Protein AF-D1C6N5-F1 (afdb_monomer_lite)

Foldseek 3Di:
DDPDDDPVNVLVVVCVVPVPLSVLVVVLVVLLVVQLVVDPVSLVVLVDPVVLVSLVVNPDPPDDSVVVSVVSNVPGPPPDPVPPVVVVPPPPPDDD

pLDDT: mean 77.17, std 19.8, range [36.88, 96.31]

Sequence (96 aa):
MSRAVTPGGIIHDVAASAPEAALLAAVIRLAYEDALGGDAEAAEWLAGPVCRAWLHLIAPDGVDVDQVHARLLARLPTRAPPGAHAAGLRMSVGND

Organism: Sphaerobacter thermophilus (strain ATCC 49802 / DSM 20745 / KCCM 41009 / NCIMB 13125 / S 6022) (NCBI:txid479434)

Secondary structure (DSSP, 8-state):
------HHHHHHHHHHH-HHHHHHHHHHHHHHHHHHTT-HHHHHHHHSHHHHHHHHHHPPTT--HHHHHHHHHHTS-----TTGGGTTSSS-----

Structure (mmCIF, N/CA/C/O backbone):
data_AF-D1C6N5-F1
#
_entry.id   AF-D1C6N5-F1
#
loop_
_atom_site.group_PDB
_atom_site.id
_atom_site.type_symbol
_atom_site.label_atom_id
_atom_site.label_alt_id
_atom_site.label_comp_id
_atom_site.label_asym_id
_atom_site.label_entity_id
_atom_site.label_seq_id
_atom_site.pdbx_PDB_ins_code
_atom_site.Cartn_x
_atom_site.Cartn_y
_atom_site.Cartn_z
_atom_site.occupancy
_atom_site.B_iso_or_equiv
_atom_site.auth_seq_id
_atom_site.auth_comp_id
_atom_site.auth_asym_id
_atom_site.auth_atom_id
_atom_site.pdbx_PDB_model_num
ATOM 1 N N . MET A 1 1 ? -31.542 -15.997 14.411 1.00 36.88 1 MET A N 1
ATOM 2 C CA . MET A 1 1 ? -31.663 -16.043 12.936 1.00 36.88 1 MET A CA 1
ATOM 3 C C . MET A 1 1 ? -30.303 -15.692 12.355 1.00 36.88 1 MET A C 1
ATOM 5 O O . MET A 1 1 ? -29.843 -14.582 12.581 1.00 36.88 1 MET A O 1
ATOM 9 N N . SER A 1 2 ? -29.622 -16.647 11.718 1.00 45.78 2 SER A N 1
ATOM 10 C CA . SER A 1 2 ? -28.273 -16.448 11.169 1.00 45.78 2 SER A CA 1
ATOM 11 C C . SER A 1 2 ? -28.393 -15.728 9.824 1.00 45.78 2 SER A C 1
ATOM 13 O O . SER A 1 2 ? -28.958 -16.292 8.888 1.00 45.78 2 SER A O 1
ATOM 15 N N . ARG A 1 3 ? -27.966 -14.461 9.730 1.00 53.75 3 ARG A N 1
ATOM 16 C CA . ARG A 1 3 ? -27.914 -13.757 8.439 1.00 53.75 3 ARG A CA 1
ATOM 17 C C . ARG A 1 3 ? -26.802 -14.386 7.602 1.00 53.75 3 ARG A C 1
ATOM 19 O O . ARG A 1 3 ? -25.688 -14.543 8.091 1.00 53.75 3 ARG A O 1
ATOM 26 N N . ALA A 1 4 ? -27.115 -14.748 6.360 1.00 51.31 4 ALA A N 1
ATOM 27 C CA . ALA A 1 4 ? -26.113 -15.173 5.394 1.00 51.31 4 ALA A CA 1
ATOM 28 C C . ALA A 1 4 ? -25.109 -14.028 5.207 1.00 51.31 4 ALA A C 1
ATOM 30 O O . ALA A 1 4 ? -25.466 -12.956 4.718 1.00 51.31 4 ALA A O 1
ATOM 31 N N . VAL A 1 5 ? -23.878 -14.244 5.663 1.00 59.59 5 VAL A N 1
ATOM 32 C CA . VAL A 1 5 ? -22.787 -13.283 5.532 1.00 59.59 5 VAL A CA 1
ATOM 33 C C . VAL A 1 5 ? -22.377 -13.272 4.065 1.00 59.59 5 VAL A C 1
ATOM 35 O O . VAL A 1 5 ? -21.769 -14.220 3.571 1.00 59.59 5 VAL A O 1
ATOM 38 N N . THR A 1 6 ? -22.777 -12.231 3.341 1.00 68.00 6 THR A N 1
ATOM 39 C CA . THR A 1 6 ? -22.359 -12.037 1.954 1.00 68.00 6 THR A CA 1
ATOM 40 C C . THR A 1 6 ? -21.026 -11.285 1.925 1.00 68.00 6 THR A C 1
ATOM 42 O O . THR A 1 6 ? -20.778 -10.451 2.801 1.00 68.00 6 THR A O 1
ATOM 45 N N . PRO A 1 7 ? -20.171 -11.510 0.909 1.00 59.91 7 PRO A N 1
ATOM 46 C CA . PRO A 1 7 ? -18.931 -10.748 0.746 1.00 59.91 7 PRO A CA 1
ATOM 47 C C . PRO A 1 7 ? -19.154 -9.226 0.747 1.00 59.91 7 PRO A C 1
ATOM 49 O O . PRO A 1 7 ? -18.358 -8.486 1.315 1.00 59.91 7 PRO A O 1
ATOM 52 N N . GLY A 1 8 ? -20.279 -8.765 0.186 1.00 63.53 8 GLY A N 1
ATOM 53 C CA . GLY A 1 8 ? -20.671 -7.352 0.210 1.00 63.53 8 GLY A CA 1
ATOM 54 C C . GLY A 1 8 ? -20.994 -6.819 1.611 1.00 63.53 8 GLY A C 1
ATOM 55 O O . GLY A 1 8 ? -20.639 -5.686 1.914 1.00 63.53 8 GLY A O 1
ATOM 56 N N . GLY A 1 9 ? -21.602 -7.631 2.485 1.00 64.25 9 GLY A N 1
ATOM 57 C CA . GLY A 1 9 ? -21.860 -7.256 3.880 1.00 64.25 9 GLY A CA 1
ATOM 58 C C . GLY A 1 9 ? -20.575 -7.100 4.697 1.00 64.25 9 GLY A C 1
ATOM 59 O O . GLY A 1 9 ? -20.448 -6.142 5.446 1.00 64.25 9 GLY A O 1
ATOM 60 N N . ILE A 1 10 ? -19.583 -7.970 4.470 1.00 63.78 10 ILE A N 1
ATOM 61 C CA . ILE A 1 10 ? -18.270 -7.885 5.134 1.00 63.78 10 ILE A CA 1
ATOM 62 C C . ILE A 1 10 ? -17.537 -6.596 4.740 1.00 63.78 10 ILE A C 1
ATOM 64 O O . ILE A 1 10 ? -16.986 -5.915 5.598 1.00 63.78 10 ILE A O 1
ATOM 68 N N . ILE A 1 11 ? -17.543 -6.238 3.451 1.00 53.91 11 ILE A N 1
ATOM 69 C CA . ILE A 1 11 ? -16.912 -5.000 2.968 1.00 53.91 11 ILE A CA 1
ATOM 70 C C . ILE A 1 11 ? -17.600 -3.774 3.576 1.00 53.91 11 ILE A C 1
ATOM 72 O O . ILE A 1 11 ? -16.922 -2.834 3.990 1.00 53.91 11 ILE A O 1
ATOM 76 N N . HIS A 1 12 ? -18.933 -3.789 3.665 1.00 58.84 12 HIS A N 1
ATOM 77 C CA . HIS A 1 12 ? -19.685 -2.669 4.221 1.00 58.84 12 HIS A CA 1
ATOM 78 C C . HIS A 1 12 ? -19.469 -2.509 5.734 1.00 58.84 12 HIS A C 1
ATOM 80 O O . HIS A 1 12 ? -19.307 -1.383 6.198 1.00 58.84 12 HIS A O 1
ATOM 86 N N . ASP A 1 13 ? -19.379 -3.615 6.478 1.00 57.38 13 ASP A N 1
ATOM 87 C CA . ASP A 1 13 ? -19.103 -3.617 7.919 1.00 57.38 13 ASP A CA 1
ATOM 88 C C . ASP A 1 13 ? -17.661 -3.174 8.236 1.00 57.38 13 ASP A C 1
ATOM 90 O O . ASP A 1 13 ? -17.437 -2.401 9.167 1.00 57.38 13 ASP A O 1
ATOM 94 N N . VAL A 1 14 ? -16.672 -3.581 7.429 1.00 56.34 14 VAL A N 1
ATOM 95 C CA . VAL A 1 14 ? -15.279 -3.115 7.571 1.00 56.34 14 VAL A CA 1
ATOM 96 C C . VAL A 1 14 ? -15.168 -1.622 7.248 1.00 56.34 14 VAL A C 1
ATOM 98 O O . VAL A 1 14 ? -14.545 -0.875 8.008 1.00 56.34 14 VAL A O 1
ATOM 101 N N . ALA A 1 15 ? -15.848 -1.162 6.190 1.00 54.97 15 ALA A N 1
ATOM 102 C CA . ALA A 1 15 ? -15.967 0.260 5.872 1.00 54.97 15 ALA A CA 1
ATOM 103 C C . ALA A 1 15 ? -16.684 1.053 6.978 1.00 54.97 15 ALA A C 1
ATOM 105 O O . ALA A 1 15 ? -16.401 2.229 7.150 1.00 54.97 15 ALA A O 1
ATOM 106 N N . ALA A 1 16 ? -17.575 0.434 7.757 1.00 58.28 16 ALA A N 1
ATOM 107 C CA . ALA A 1 16 ? -18.245 1.102 8.872 1.00 58.28 16 ALA A CA 1
ATOM 108 C C . ALA A 1 16 ? -17.341 1.280 10.108 1.00 58.28 16 ALA A C 1
ATOM 110 O O . ALA A 1 16 ? -17.562 2.202 10.889 1.00 58.28 16 ALA A O 1
ATOM 111 N N . SER A 1 17 ? -16.325 0.428 10.295 1.00 68.06 17 SER A N 1
ATOM 112 C CA . SER A 1 17 ? -15.429 0.485 11.465 1.00 68.06 17 SER A CA 1
ATOM 113 C C . SER A 1 17 ? -14.220 1.418 11.321 1.00 68.06 17 SER A C 1
ATOM 115 O O . SER A 1 17 ? -13.740 1.931 12.330 1.00 68.06 17 SER A O 1
ATOM 117 N N . ALA A 1 18 ? -13.732 1.646 10.097 1.00 76.25 18 ALA A N 1
ATOM 118 C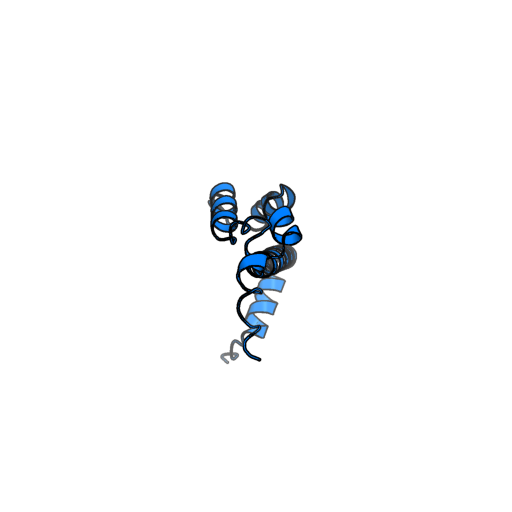 CA . ALA A 1 18 ? -12.640 2.580 9.796 1.00 76.25 18 ALA A CA 1
ATOM 119 C C . ALA A 1 18 ? -12.650 2.948 8.293 1.00 76.25 18 ALA A C 1
ATOM 121 O O . ALA A 1 18 ? -11.785 2.486 7.537 1.00 76.25 18 ALA A O 1
ATOM 122 N N . PRO A 1 19 ? -13.654 3.716 7.826 1.00 76.06 19 PRO A N 1
ATOM 123 C CA . PRO A 1 19 ? -13.864 3.984 6.399 1.00 76.06 19 PRO A CA 1
ATOM 124 C C . PRO A 1 19 ? -12.649 4.626 5.730 1.00 76.06 19 PRO A C 1
ATOM 126 O O . PRO A 1 19 ? -12.311 4.294 4.594 1.00 76.06 19 PRO A O 1
ATOM 129 N N . GLU A 1 20 ? -11.956 5.506 6.445 1.00 81.38 20 GLU A N 1
ATOM 130 C CA . GLU A 1 20 ? -10.767 6.197 5.965 1.00 81.38 20 GLU A CA 1
ATOM 131 C C . GLU A 1 20 ? -9.609 5.216 5.752 1.00 81.38 20 GLU A C 1
ATOM 133 O O . GLU A 1 20 ? -8.961 5.243 4.707 1.00 81.38 20 GLU A O 1
ATOM 138 N N . ALA A 1 21 ? -9.388 4.288 6.688 1.00 82.12 21 ALA A N 1
ATOM 139 C CA . ALA A 1 21 ? -8.353 3.266 6.551 1.00 82.12 21 ALA A CA 1
ATOM 140 C C . ALA A 1 21 ? -8.669 2.282 5.413 1.00 82.12 21 ALA A C 1
ATOM 142 O O . ALA A 1 21 ? -7.776 1.897 4.656 1.00 82.12 21 ALA A O 1
ATOM 143 N N . ALA A 1 22 ? -9.945 1.921 5.244 1.00 82.12 22 ALA A N 1
ATOM 144 C CA . ALA A 1 22 ? -10.394 1.067 4.148 1.00 82.12 22 ALA A CA 1
ATOM 145 C C . ALA A 1 22 ? -10.179 1.729 2.776 1.00 82.12 22 ALA A C 1
ATOM 147 O O . ALA A 1 22 ? -9.705 1.073 1.846 1.00 82.12 22 ALA A O 1
ATOM 148 N N . LEU A 1 23 ? -10.470 3.029 2.655 1.00 88.44 23 LEU A N 1
ATOM 149 C CA . LEU A 1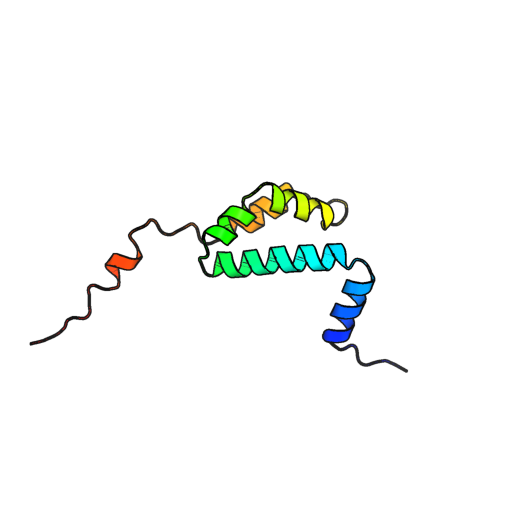 23 ? -10.219 3.793 1.434 1.00 88.44 23 LEU A CA 1
ATOM 150 C C . LEU A 1 23 ? -8.721 3.852 1.106 1.00 88.44 23 LEU A C 1
ATOM 152 O O . LEU A 1 23 ? -8.332 3.551 -0.020 1.00 88.44 23 LEU A O 1
ATOM 156 N N . LEU A 1 24 ? -7.876 4.189 2.084 1.00 90.50 24 LEU A N 1
ATOM 157 C CA . LEU A 1 24 ? -6.423 4.252 1.893 1.00 90.50 24 LEU A CA 1
ATOM 158 C C . LEU A 1 24 ? -5.853 2.892 1.464 1.00 90.50 24 LEU A C 1
ATOM 160 O O . LEU A 1 24 ? -5.074 2.819 0.513 1.00 90.50 24 LEU A O 1
ATOM 164 N N . ALA A 1 25 ? -6.289 1.807 2.109 1.00 88.31 25 ALA A N 1
ATOM 165 C CA . ALA A 1 25 ? -5.894 0.451 1.741 1.00 88.31 25 ALA A CA 1
ATOM 166 C C . ALA A 1 25 ? -6.324 0.090 0.308 1.00 88.31 25 ALA A C 1
ATOM 168 O O . ALA A 1 25 ? -5.547 -0.519 -0.430 1.00 88.31 25 ALA A O 1
ATOM 169 N N . ALA A 1 26 ? -7.533 0.485 -0.107 1.00 90.75 26 ALA A N 1
ATOM 170 C CA . ALA A 1 26 ? -8.026 0.252 -1.462 1.00 90.75 26 ALA A CA 1
ATOM 171 C C . ALA A 1 26 ? -7.202 1.006 -2.518 1.00 90.75 26 ALA A C 1
ATOM 173 O O . ALA A 1 26 ? -6.860 0.423 -3.544 1.00 90.75 26 ALA A O 1
ATOM 174 N N . VAL A 1 27 ? -6.829 2.262 -2.254 1.00 94.00 27 VAL A N 1
ATOM 175 C CA . VAL A 1 27 ? -5.988 3.047 -3.174 1.00 94.00 27 VAL A CA 1
ATOM 176 C C . VAL A 1 27 ? -4.589 2.441 -3.303 1.00 94.00 27 VAL A C 1
ATOM 178 O O . VAL A 1 27 ? -4.108 2.261 -4.419 1.00 94.00 27 VAL A O 1
ATOM 181 N N . ILE A 1 28 ? -3.954 2.055 -2.189 1.00 93.88 28 ILE A N 1
ATOM 182 C CA . ILE A 1 28 ? -2.638 1.392 -2.214 1.00 93.88 28 ILE A CA 1
ATOM 183 C C . ILE A 1 28 ? -2.710 0.076 -2.997 1.00 93.88 28 ILE A C 1
ATOM 185 O O . ILE A 1 28 ? -1.807 -0.235 -3.774 1.00 93.88 28 ILE A O 1
ATOM 189 N N . ARG A 1 29 ? -3.788 -0.696 -2.816 1.00 93.69 29 ARG A N 1
ATOM 190 C CA . ARG A 1 29 ? -4.007 -1.945 -3.550 1.00 93.69 29 ARG A CA 1
ATOM 191 C C . ARG A 1 29 ? -4.134 -1.708 -5.058 1.00 93.69 29 ARG A C 1
ATOM 193 O O . ARG A 1 29 ? -3.496 -2.437 -5.807 1.00 93.69 29 ARG A O 1
ATOM 200 N N . LEU A 1 30 ? -4.927 -0.726 -5.489 1.00 95.00 30 LEU A N 1
ATOM 201 C CA . LEU A 1 30 ? -5.085 -0.396 -6.912 1.00 95.00 30 LEU A CA 1
ATOM 202 C C . LEU A 1 30 ? -3.744 -0.000 -7.536 1.00 95.00 30 LEU A C 1
ATOM 204 O O . LEU A 1 30 ? -3.330 -0.610 -8.514 1.00 95.00 30 LEU A O 1
ATOM 208 N N . ALA A 1 31 ? -3.003 0.910 -6.894 1.00 93.44 31 ALA A N 1
ATOM 209 C CA . ALA A 1 31 ? -1.672 1.297 -7.360 1.00 93.44 31 ALA A CA 1
ATOM 210 C C . ALA A 1 31 ? -0.717 0.092 -7.453 1.00 93.44 31 ALA A C 1
ATOM 212 O O . ALA A 1 31 ? 0.089 -0.003 -8.374 1.00 93.44 31 ALA A O 1
ATOM 213 N N . TYR A 1 32 ? -0.803 -0.857 -6.515 1.00 94.94 32 TYR A N 1
ATOM 214 C CA . TYR A 1 32 ? -0.013 -2.089 -6.561 1.00 94.94 32 TYR A CA 1
ATOM 215 C C . TYR A 1 32 ? -0.393 -2.998 -7.734 1.00 94.94 32 TYR A C 1
ATOM 217 O O . TYR A 1 32 ? 0.497 -3.528 -8.397 1.00 94.94 32 TYR A O 1
ATOM 225 N N . GLU A 1 33 ? -1.685 -3.171 -8.010 1.00 94.38 33 GLU A N 1
ATOM 226 C CA . GLU A 1 33 ? -2.167 -3.938 -9.164 1.00 94.38 33 GLU A CA 1
ATOM 227 C C . GLU A 1 33 ? -1.725 -3.296 -10.491 1.00 94.38 33 GLU A C 1
ATOM 229 O O . GLU A 1 33 ? -1.210 -4.002 -11.360 1.00 94.38 33 GLU A O 1
ATOM 234 N N . ASP A 1 34 ? -1.814 -1.969 -10.610 1.00 92.38 34 ASP A N 1
ATOM 235 C CA . ASP A 1 34 ? -1.354 -1.223 -11.789 1.00 92.38 34 ASP A CA 1
ATOM 236 C C . ASP A 1 34 ? 0.168 -1.346 -11.975 1.00 92.38 34 ASP A C 1
ATOM 238 O O . ASP A 1 34 ? 0.657 -1.647 -13.068 1.00 92.38 34 ASP A O 1
ATOM 242 N N . ALA A 1 35 ? 0.939 -1.214 -10.891 1.00 93.94 35 ALA A N 1
ATOM 243 C CA . ALA A 1 35 ? 2.391 -1.378 -10.914 1.00 93.94 35 ALA A CA 1
ATOM 244 C C . ALA A 1 35 ? 2.817 -2.815 -11.273 1.00 93.94 35 ALA A C 1
ATOM 246 O O . ALA A 1 35 ? 3.792 -3.011 -12.003 1.00 93.94 35 ALA A O 1
ATOM 247 N N . LEU A 1 36 ? 2.079 -3.836 -10.817 1.00 91.75 36 LEU A N 1
ATOM 248 C CA . LEU A 1 36 ? 2.263 -5.220 -11.272 1.00 91.75 36 LEU A CA 1
ATOM 249 C C . LEU A 1 36 ? 1.948 -5.380 -12.767 1.00 91.75 36 LEU A C 1
ATOM 251 O O . LEU A 1 36 ? 2.606 -6.169 -13.445 1.00 91.75 36 LEU A O 1
ATOM 255 N N . GLY A 1 37 ? 0.980 -4.615 -13.279 1.00 90.31 37 GLY A N 1
ATOM 256 C CA . GLY A 1 37 ? 0.659 -4.495 -14.702 1.00 90.31 37 GLY A CA 1
ATOM 257 C C . GLY A 1 37 ? 1.709 -3.745 -15.532 1.00 90.31 37 GLY A C 1
ATOM 258 O O . GLY A 1 37 ? 1.614 -3.731 -16.759 1.00 90.31 37 GLY A O 1
ATOM 259 N N . GLY A 1 38 ? 2.732 -3.170 -14.891 1.00 89.38 38 GLY A N 1
ATOM 260 C CA . GLY A 1 38 ? 3.827 -2.452 -15.542 1.00 89.38 38 GLY A CA 1
ATOM 261 C C . GLY A 1 38 ? 3.666 -0.931 -15.578 1.00 89.38 38 GLY A C 1
ATOM 262 O O . GLY A 1 38 ? 4.450 -0.270 -16.261 1.00 89.38 38 GLY A O 1
ATOM 263 N N . ASP A 1 39 ? 2.694 -0.369 -14.856 1.00 93.25 39 ASP A N 1
ATOM 264 C CA . ASP A 1 39 ? 2.546 1.079 -14.721 1.00 93.25 39 ASP A CA 1
ATOM 265 C C . ASP A 1 39 ? 3.706 1.674 -13.899 1.00 93.25 39 ASP A C 1
ATOM 267 O O . ASP A 1 39 ? 3.907 1.370 -12.718 1.00 93.25 39 ASP A O 1
ATOM 271 N N . ALA A 1 40 ? 4.502 2.524 -14.550 1.00 91.81 40 ALA A N 1
ATOM 272 C CA . ALA A 1 40 ? 5.670 3.148 -13.943 1.00 91.81 40 ALA A CA 1
ATOM 273 C C . ALA A 1 40 ? 5.312 4.283 -12.971 1.00 91.81 40 ALA A C 1
ATOM 275 O O . ALA A 1 40 ? 6.035 4.473 -11.995 1.00 91.81 40 ALA A O 1
ATOM 276 N N . GLU A 1 41 ? 4.224 5.016 -13.218 1.00 94.31 41 GLU A N 1
ATOM 277 C CA . GLU A 1 41 ? 3.766 6.102 -12.346 1.00 94.31 41 GLU A CA 1
ATOM 278 C C . GLU A 1 41 ? 3.215 5.519 -11.042 1.00 94.31 41 GLU A C 1
ATOM 280 O O . GLU A 1 41 ? 3.563 5.979 -9.953 1.00 94.31 41 GLU A O 1
ATOM 285 N N . ALA A 1 42 ? 2.453 4.427 -11.139 1.00 93.81 42 ALA A N 1
ATOM 286 C CA . ALA A 1 42 ? 1.987 3.692 -9.970 1.00 93.81 42 ALA A CA 1
ATOM 287 C C . ALA A 1 42 ? 3.161 3.128 -9.147 1.00 93.81 42 ALA A C 1
ATOM 289 O O . ALA A 1 42 ? 3.188 3.263 -7.921 1.00 93.81 42 ALA A O 1
ATOM 290 N N . ALA A 1 43 ? 4.176 2.554 -9.806 1.00 94.81 43 ALA A N 1
ATOM 291 C CA . ALA A 1 43 ? 5.379 2.059 -9.13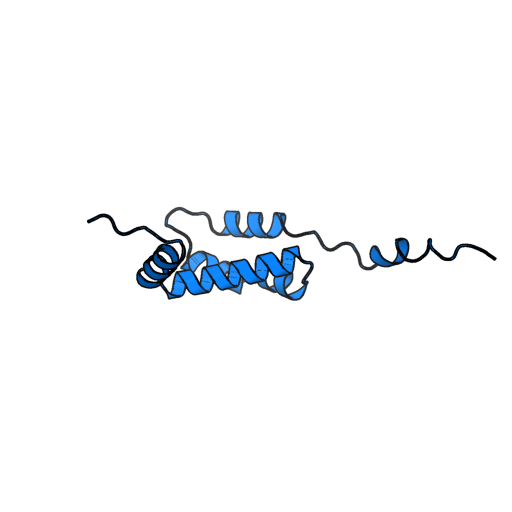4 1.00 94.81 43 ALA A CA 1
ATOM 292 C C . ALA A 1 43 ? 6.179 3.182 -8.442 1.00 94.81 43 ALA A C 1
ATOM 294 O O . ALA A 1 43 ? 6.665 2.993 -7.323 1.00 94.81 43 ALA A O 1
ATOM 295 N N . GLU A 1 44 ? 6.302 4.353 -9.074 1.00 95.44 44 GLU A N 1
ATOM 296 C CA . GLU A 1 44 ? 6.960 5.528 -8.494 1.00 95.44 44 GLU A CA 1
ATOM 297 C C . GLU A 1 44 ? 6.190 6.066 -7.283 1.00 95.44 44 GLU A C 1
ATOM 299 O O . GLU A 1 44 ? 6.784 6.313 -6.230 1.00 95.44 44 GLU A O 1
ATOM 304 N N . TRP A 1 45 ? 4.862 6.170 -7.384 1.00 96.31 45 TRP A N 1
ATOM 305 C CA . TRP A 1 45 ? 4.016 6.589 -6.270 1.00 96.31 45 TRP A CA 1
ATOM 306 C C . TRP A 1 45 ? 4.132 5.635 -5.075 1.00 96.31 45 TRP A C 1
ATOM 308 O O . TRP A 1 45 ? 4.301 6.088 -3.938 1.00 96.31 45 TRP A O 1
ATOM 318 N N . LEU A 1 46 ? 4.122 4.318 -5.325 1.00 96.06 46 LEU A N 1
ATOM 319 C CA . LEU A 1 46 ? 4.322 3.295 -4.295 1.00 96.06 46 LEU A CA 1
ATOM 320 C C . LEU A 1 46 ? 5.692 3.408 -3.630 1.00 96.06 46 LEU A C 1
ATOM 322 O O . LEU A 1 46 ? 5.792 3.194 -2.426 1.00 96.06 46 LEU A O 1
ATOM 326 N N . ALA A 1 47 ? 6.746 3.746 -4.374 1.00 95.69 47 ALA A N 1
ATOM 327 C CA . ALA A 1 47 ? 8.080 3.984 -3.818 1.00 95.69 47 ALA A CA 1
ATOM 328 C C . ALA A 1 47 ? 8.177 5.309 -3.035 1.00 95.69 47 ALA A C 1
ATOM 330 O O . ALA A 1 47 ? 9.123 5.518 -2.272 1.00 95.69 47 ALA A O 1
ATOM 331 N N . GLY A 1 48 ? 7.198 6.197 -3.208 1.00 94.81 48 GLY A N 1
ATOM 332 C CA . GLY A 1 48 ? 7.179 7.532 -2.639 1.00 94.81 48 GLY A CA 1
ATOM 333 C C . GLY A 1 48 ? 6.879 7.595 -1.134 1.00 94.81 48 GLY A C 1
ATOM 334 O O . GLY A 1 48 ? 6.308 6.677 -0.533 1.00 94.81 48 GLY A O 1
ATOM 335 N N . PRO A 1 49 ? 7.202 8.738 -0.502 1.00 95.75 49 PRO A N 1
ATOM 336 C CA . PRO A 1 49 ? 6.977 8.952 0.927 1.00 95.75 49 PRO A CA 1
ATOM 337 C C . PRO A 1 49 ? 5.488 8.997 1.306 1.00 95.75 49 PRO A C 1
ATOM 339 O O . PRO A 1 49 ? 5.146 8.712 2.451 1.00 95.75 49 PRO A O 1
ATOM 342 N N . VAL A 1 50 ? 4.598 9.326 0.360 1.00 95.44 50 VAL A N 1
ATOM 343 C CA . VAL A 1 50 ? 3.145 9.387 0.593 1.00 95.44 50 VAL A CA 1
ATOM 344 C C . VAL A 1 50 ? 2.570 7.994 0.840 1.00 95.44 50 VAL A C 1
ATOM 346 O O . VAL A 1 50 ? 1.868 7.805 1.829 1.00 95.44 50 VAL A O 1
ATOM 349 N N . CYS A 1 51 ? 2.925 7.008 0.007 1.00 95.69 51 CYS A N 1
ATOM 350 C CA . CYS A 1 51 ? 2.504 5.621 0.206 1.00 95.69 51 CYS A CA 1
ATOM 351 C C . CYS A 1 51 ? 2.966 5.102 1.577 1.00 95.69 51 CYS A C 1
ATOM 353 O O . CYS A 1 51 ? 2.178 4.533 2.330 1.00 95.69 51 CYS A O 1
ATOM 355 N N . ARG A 1 52 ? 4.221 5.379 1.956 1.00 95.06 52 ARG A N 1
ATOM 356 C CA . ARG A 1 52 ? 4.755 5.013 3.277 1.00 95.06 52 ARG A CA 1
ATOM 357 C C . ARG A 1 52 ? 3.980 5.663 4.428 1.00 95.06 52 ARG A C 1
ATOM 359 O O . ARG A 1 52 ? 3.636 4.986 5.392 1.00 95.06 52 ARG A O 1
ATOM 366 N N . ALA A 1 53 ? 3.663 6.955 4.326 1.00 94.94 53 ALA A N 1
ATOM 367 C CA . ALA A 1 53 ? 2.861 7.651 5.332 1.00 94.94 53 ALA A CA 1
ATOM 368 C C . ALA A 1 53 ? 1.450 7.054 5.455 1.00 94.94 53 ALA A C 1
ATOM 370 O O . ALA A 1 53 ? 0.948 6.885 6.562 1.00 94.94 53 ALA A O 1
ATOM 371 N N . TRP A 1 54 ? 0.824 6.684 4.338 1.00 94.69 54 TRP A N 1
ATOM 372 C CA . TRP A 1 54 ? -0.494 6.049 4.351 1.00 94.69 54 TRP A CA 1
ATOM 373 C C . TRP A 1 54 ? -0.459 4.651 4.962 1.00 94.69 54 TRP A C 1
ATOM 375 O O . TRP A 1 54 ? -1.367 4.306 5.712 1.00 94.69 54 TRP A O 1
ATOM 385 N N . LEU A 1 55 ? 0.607 3.880 4.727 1.00 93.44 55 LEU A N 1
ATOM 386 C CA . LEU A 1 55 ? 0.808 2.595 5.396 1.00 93.44 55 LEU A CA 1
ATOM 387 C C . LEU A 1 55 ? 0.871 2.753 6.922 1.00 93.44 55 LEU A C 1
ATOM 389 O O . LEU A 1 55 ? 0.265 1.952 7.623 1.00 93.44 55 LEU A O 1
ATOM 393 N N . HIS A 1 56 ? 1.509 3.806 7.446 1.00 93.75 56 HIS A N 1
ATOM 394 C CA . HIS A 1 56 ? 1.493 4.096 8.888 1.00 93.75 56 HIS A CA 1
ATOM 395 C C . HIS A 1 56 ? 0.099 4.410 9.443 1.00 93.75 56 HIS A C 1
ATOM 397 O O . HIS A 1 56 ? -0.155 4.123 10.608 1.00 93.75 56 HIS A O 1
ATOM 403 N N . LEU A 1 57 ? -0.799 4.982 8.638 1.00 90.94 57 LEU A N 1
ATOM 404 C CA . LEU A 1 57 ? -2.162 5.307 9.072 1.00 90.94 57 LEU A CA 1
ATOM 405 C C . LEU A 1 57 ? -3.078 4.080 9.148 1.00 90.94 57 LEU A C 1
ATOM 407 O O . LEU A 1 57 ? -4.084 4.123 9.850 1.00 90.94 57 LEU A O 1
ATOM 411 N N . ILE A 1 58 ? -2.754 3.010 8.416 1.00 90.75 58 ILE A N 1
ATOM 412 C CA . ILE A 1 58 ? -3.598 1.807 8.317 1.00 90.75 58 ILE A CA 1
ATOM 413 C C . ILE A 1 58 ? -2.964 0.556 8.933 1.00 90.75 58 ILE A C 1
ATOM 415 O O . ILE A 1 58 ? -3.624 -0.479 9.031 1.00 90.75 58 ILE A O 1
ATOM 419 N N . ALA A 1 59 ? -1.686 0.615 9.308 1.00 89.81 59 ALA A N 1
ATOM 420 C CA . ALA A 1 59 ? -0.981 -0.509 9.900 1.00 89.81 59 ALA A CA 1
ATOM 421 C C . ALA A 1 59 ? -1.505 -0.804 11.318 1.00 89.81 59 ALA A C 1
ATOM 423 O O . ALA A 1 59 ? -1.585 0.108 12.140 1.00 89.81 59 ALA A O 1
ATOM 424 N N . PRO A 1 60 ? -1.820 -2.073 11.635 1.00 86.56 60 PRO A N 1
ATOM 425 C CA . PRO A 1 60 ? -2.085 -2.492 13.006 1.00 86.56 60 PRO A CA 1
ATOM 426 C C . PRO A 1 60 ? -0.883 -2.264 13.931 1.00 86.56 60 PRO A C 1
ATOM 428 O O . PRO A 1 60 ? 0.269 -2.258 13.487 1.00 86.56 60 PRO A O 1
ATOM 431 N N . ASP A 1 61 ? -1.145 -2.172 15.235 1.00 87.56 61 ASP A N 1
ATOM 432 C CA . ASP A 1 61 ? -0.098 -2.035 16.249 1.00 87.56 61 ASP A CA 1
ATOM 433 C C . ASP A 1 61 ? 0.948 -3.159 16.160 1.00 87.56 61 ASP A C 1
ATOM 435 O O . ASP A 1 61 ? 0.630 -4.339 15.991 1.00 87.56 61 ASP A O 1
ATOM 439 N N . GLY A 1 62 ? 2.224 -2.787 16.295 1.00 88.81 62 GLY A N 1
ATOM 440 C CA . GLY A 1 62 ? 3.353 -3.721 16.253 1.00 88.81 62 GLY A CA 1
ATOM 441 C C . GLY A 1 62 ? 3.794 -4.150 14.848 1.00 88.81 62 GLY A C 1
ATOM 442 O O . GLY A 1 62 ? 4.755 -4.911 14.731 1.00 88.81 62 GLY A O 1
ATOM 443 N N . VAL A 1 63 ? 3.146 -3.663 13.784 1.00 92.69 63 VAL A N 1
ATOM 444 C CA . VAL A 1 63 ? 3.599 -3.889 12.406 1.00 92.69 63 VAL A CA 1
ATOM 445 C C . VAL A 1 63 ? 4.744 -2.939 12.051 1.00 92.69 63 VAL A C 1
ATOM 447 O O . VAL A 1 63 ? 4.619 -1.719 12.133 1.00 92.69 63 VAL A O 1
ATOM 450 N N . ASP A 1 64 ? 5.858 -3.510 11.593 1.00 95.94 64 ASP A N 1
ATOM 451 C CA . ASP A 1 64 ? 6.969 -2.761 11.005 1.00 95.94 64 ASP A CA 1
ATOM 452 C C . ASP A 1 64 ? 6.604 -2.314 9.579 1.00 95.94 64 ASP A C 1
ATOM 454 O O . ASP A 1 64 ? 6.683 -3.080 8.611 1.00 95.94 64 ASP A O 1
ATOM 458 N N . VAL A 1 65 ? 6.171 -1.058 9.464 1.00 93.25 65 VAL A N 1
ATOM 459 C CA . VAL A 1 65 ? 5.743 -0.447 8.199 1.00 93.25 65 VAL A CA 1
ATOM 460 C C . VAL A 1 65 ? 6.874 -0.377 7.180 1.00 93.25 65 VAL A C 1
ATOM 462 O O . VAL A 1 65 ? 6.618 -0.567 5.992 1.00 93.25 65 VAL A O 1
ATOM 465 N N . ASP A 1 66 ? 8.118 -0.184 7.612 1.00 94.00 66 ASP A N 1
ATOM 466 C CA . ASP A 1 66 ? 9.260 -0.092 6.700 1.00 94.00 66 ASP A CA 1
ATOM 467 C C . ASP A 1 66 ? 9.554 -1.447 6.073 1.00 94.00 66 ASP A C 1
ATOM 469 O O . ASP A 1 66 ? 9.770 -1.556 4.862 1.00 94.00 66 ASP A O 1
ATOM 473 N N . GLN A 1 67 ? 9.466 -2.508 6.874 1.00 95.81 67 GLN A N 1
ATOM 474 C CA . GLN A 1 67 ? 9.561 -3.869 6.369 1.00 95.81 67 GLN A CA 1
ATOM 475 C C . GLN A 1 67 ? 8.408 -4.209 5.412 1.00 95.81 67 GLN A C 1
ATOM 477 O O . GLN A 1 67 ? 8.634 -4.873 4.395 1.00 95.81 67 GLN A O 1
ATOM 482 N N . VAL A 1 68 ? 7.177 -3.781 5.710 1.00 93.81 68 VAL A N 1
ATOM 483 C CA . VAL A 1 68 ? 6.022 -3.986 4.818 1.00 93.81 68 VAL A CA 1
ATOM 484 C C . VAL A 1 68 ? 6.214 -3.240 3.500 1.00 93.81 68 VAL A C 1
ATOM 486 O O . VAL A 1 68 ? 6.048 -3.839 2.436 1.00 93.81 68 VAL A O 1
ATOM 489 N N . HIS A 1 69 ? 6.616 -1.972 3.558 1.00 95.88 69 HIS A N 1
ATOM 490 C CA . HIS A 1 69 ? 6.852 -1.133 2.387 1.00 95.88 69 HIS A CA 1
ATOM 491 C C . HIS A 1 69 ? 7.953 -1.719 1.498 1.00 95.88 69 HIS A C 1
ATOM 493 O O . HIS A 1 69 ? 7.737 -1.922 0.304 1.00 95.88 69 HIS A O 1
ATOM 499 N N . ALA A 1 70 ? 9.084 -2.124 2.083 1.00 93.94 70 ALA A N 1
ATOM 500 C CA . ALA A 1 70 ? 10.169 -2.775 1.353 1.00 93.94 70 ALA A CA 1
ATOM 501 C C . ALA A 1 70 ? 9.726 -4.091 0.688 1.00 93.94 70 ALA A C 1
ATOM 503 O O . ALA A 1 70 ? 10.071 -4.355 -0.465 1.00 93.94 70 ALA A O 1
ATOM 504 N N . ARG A 1 71 ? 8.929 -4.917 1.381 1.00 94.12 71 ARG A N 1
ATOM 505 C CA . ARG A 1 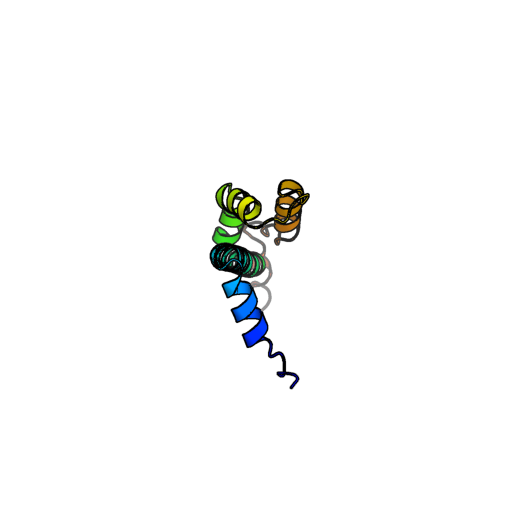71 ? 8.393 -6.172 0.823 1.00 94.12 71 ARG A CA 1
ATOM 506 C C . ARG A 1 71 ? 7.406 -5.941 -0.314 1.00 94.12 71 ARG A C 1
ATOM 508 O O . ARG A 1 71 ? 7.374 -6.747 -1.242 1.00 94.12 71 ARG A O 1
ATOM 515 N N . LEU A 1 72 ? 6.600 -4.885 -0.238 1.00 91.94 72 LEU A N 1
ATOM 516 C CA . LEU A 1 72 ? 5.683 -4.502 -1.307 1.00 91.94 72 LEU A CA 1
ATOM 517 C C . LEU A 1 72 ? 6.474 -4.150 -2.571 1.00 91.94 72 LEU A C 1
ATOM 519 O O . LEU A 1 72 ? 6.218 -4.724 -3.628 1.00 91.94 72 LEU A O 1
ATOM 523 N N . LEU A 1 73 ? 7.489 -3.292 -2.440 1.00 93.75 73 LEU A N 1
ATOM 524 C CA . LEU A 1 73 ? 8.331 -2.865 -3.560 1.00 93.75 73 LEU A CA 1
ATOM 525 C C . LEU A 1 73 ? 9.152 -4.013 -4.154 1.00 93.75 73 LEU A C 1
ATOM 527 O O . LEU A 1 73 ? 9.261 -4.120 -5.371 1.00 93.75 73 LEU A O 1
ATOM 531 N N . ALA A 1 74 ? 9.674 -4.919 -3.323 1.00 93.81 74 ALA A N 1
ATOM 532 C CA . ALA A 1 74 ? 10.456 -6.069 -3.781 1.00 93.81 74 ALA A CA 1
ATOM 533 C C . ALA A 1 74 ? 9.663 -7.055 -4.662 1.00 93.81 74 ALA A C 1
ATOM 535 O O . ALA A 1 74 ? 10.261 -7.885 -5.343 1.00 93.81 74 ALA A O 1
ATOM 536 N N . ARG A 1 75 ? 8.325 -6.996 -4.632 1.00 91.19 75 ARG A N 1
ATOM 537 C CA . ARG A 1 75 ? 7.443 -7.827 -5.466 1.00 91.19 75 ARG A CA 1
ATOM 538 C C . ARG A 1 75 ? 7.081 -7.179 -6.795 1.00 91.19 75 ARG A C 1
ATOM 540 O O . ARG A 1 75 ? 6.502 -7.858 -7.640 1.00 91.19 75 ARG A O 1
ATOM 547 N N . LEU A 1 76 ? 7.353 -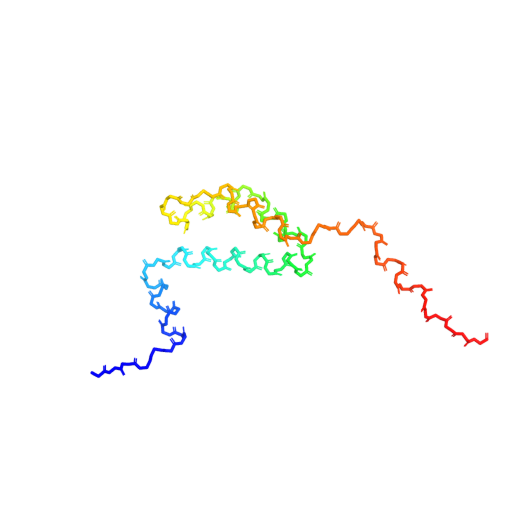5.887 -6.960 1.00 89.81 76 LEU A N 1
ATOM 548 C CA . LEU A 1 76 ? 7.080 -5.208 -8.216 1.00 89.81 76 LEU A CA 1
ATOM 549 C C . LEU A 1 76 ? 8.048 -5.718 -9.289 1.00 89.81 76 LEU A C 1
ATOM 551 O O . LEU A 1 76 ? 9.217 -5.978 -8.986 1.00 89.81 76 LEU A O 1
ATOM 555 N N . PRO A 1 77 ? 7.591 -5.867 -10.542 1.00 82.88 77 PRO A N 1
ATOM 556 C CA . PRO A 1 77 ? 8.487 -6.189 -11.635 1.00 82.88 77 PRO A CA 1
ATOM 557 C C . PRO A 1 77 ? 9.560 -5.101 -11.714 1.00 82.88 77 PRO A C 1
ATOM 559 O O . PRO A 1 77 ? 9.271 -3.928 -11.950 1.00 82.88 77 PRO A O 1
ATOM 562 N N . THR A 1 78 ? 10.822 -5.478 -11.503 1.00 68.94 78 THR A N 1
ATOM 563 C CA . THR A 1 78 ? 11.946 -4.578 -11.751 1.00 68.94 78 THR A CA 1
ATOM 564 C C . THR A 1 78 ? 11.910 -4.239 -13.229 1.00 68.94 78 THR A C 1
ATOM 566 O O . THR A 1 78 ? 12.130 -5.128 -14.054 1.00 68.94 78 THR A O 1
ATOM 569 N N . ARG A 1 79 ? 11.564 -2.984 -13.543 1.00 58.91 79 ARG A N 1
ATOM 570 C CA . ARG A 1 79 ? 11.489 -2.413 -14.893 1.00 58.91 79 ARG A CA 1
ATOM 571 C C . ARG A 1 79 ? 12.473 -3.126 -15.820 1.00 58.91 79 ARG A C 1
ATOM 573 O O . ARG A 1 79 ? 13.685 -3.008 -15.635 1.00 58.91 79 ARG A O 1
ATOM 580 N N . ALA A 1 80 ? 11.962 -3.870 -16.804 1.00 50.03 80 ALA A N 1
ATOM 581 C CA . ALA A 1 80 ? 12.823 -4.357 -17.870 1.00 50.03 80 ALA A CA 1
ATOM 582 C C . ALA A 1 80 ? 13.503 -3.122 -18.489 1.00 50.03 80 ALA A C 1
ATOM 584 O O . ALA A 1 80 ? 12.817 -2.118 -18.722 1.00 50.03 80 ALA A O 1
ATOM 585 N N . PRO A 1 81 ? 14.832 -3.137 -18.700 1.00 40.59 81 PRO A N 1
ATOM 586 C CA . PRO A 1 81 ? 15.530 -1.981 -19.238 1.00 40.59 81 PRO A CA 1
ATOM 587 C C . PRO A 1 81 ? 14.852 -1.535 -20.542 1.00 40.59 81 PRO A C 1
ATOM 589 O O . PRO A 1 81 ? 14.369 -2.391 -21.299 1.00 40.59 81 PRO A O 1
ATOM 592 N N . PRO A 1 82 ? 14.782 -0.219 -20.819 1.00 43.66 82 PRO A N 1
ATOM 593 C CA . PRO A 1 82 ? 14.229 0.274 -22.074 1.00 43.66 82 PRO A CA 1
ATOM 594 C C . PRO A 1 82 ? 14.977 -0.396 -23.238 1.00 43.66 82 PRO A C 1
ATOM 596 O O . PRO A 1 82 ? 16.162 -0.153 -23.444 1.00 43.66 82 PRO A O 1
ATOM 599 N N . GLY A 1 83 ? 14.299 -1.313 -23.940 1.00 46.91 83 GLY A N 1
ATOM 600 C CA . GLY A 1 83 ? 14.890 -2.143 -24.999 1.00 46.91 83 GLY A CA 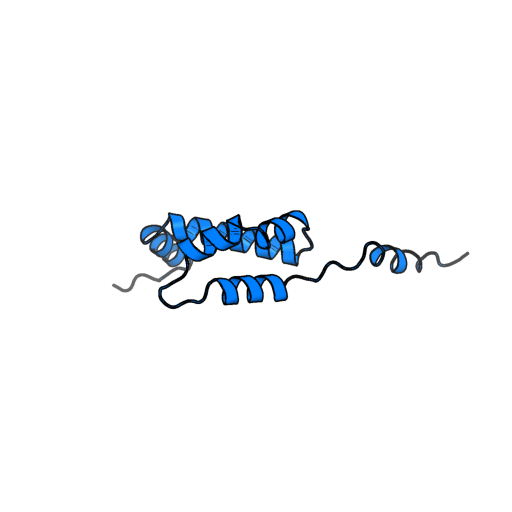1
ATOM 601 C C . GLY A 1 83 ? 14.398 -3.596 -25.065 1.00 46.91 83 GLY A C 1
ATOM 602 O O . GLY A 1 83 ? 14.474 -4.201 -26.132 1.00 46.91 83 GLY A O 1
ATOM 603 N N . ALA A 1 84 ? 13.827 -4.159 -23.992 1.00 48.00 84 ALA A N 1
ATOM 604 C CA . ALA A 1 84 ? 13.414 -5.573 -23.978 1.00 48.00 84 ALA A CA 1
ATOM 605 C C . ALA A 1 84 ? 12.238 -5.911 -24.927 1.00 48.00 84 ALA A C 1
ATOM 607 O O . ALA A 1 84 ? 12.147 -7.033 -25.420 1.00 48.00 84 ALA A O 1
ATOM 608 N N . HIS A 1 85 ? 11.383 -4.938 -25.267 1.00 45.84 85 HIS A N 1
ATOM 609 C CA . HIS A 1 85 ? 10.287 -5.136 -26.230 1.00 45.84 85 HIS A CA 1
ATOM 610 C C . HIS A 1 85 ? 10.713 -5.040 -27.706 1.00 45.84 85 HIS A C 1
ATOM 612 O O . HIS A 1 85 ? 9.962 -5.467 -28.580 1.00 45.84 85 HIS A O 1
ATOM 618 N N . ALA A 1 86 ? 11.918 -4.545 -28.014 1.00 48.06 86 ALA A N 1
ATOM 619 C CA . ALA A 1 86 ? 12.384 -4.432 -29.401 1.00 48.06 86 ALA A CA 1
ATOM 620 C C . ALA A 1 86 ? 12.937 -5.754 -29.974 1.00 48.06 86 ALA A C 1
ATOM 622 O O . ALA A 1 86 ? 13.057 -5.889 -31.191 1.00 48.06 86 ALA A O 1
ATOM 623 N N . ALA A 1 87 ? 13.248 -6.741 -29.125 1.00 48.19 87 ALA A N 1
ATOM 624 C CA . ALA A 1 87 ? 13.782 -8.035 -29.559 1.00 48.19 87 ALA A CA 1
ATOM 625 C C . ALA A 1 87 ? 12.690 -9.061 -29.926 1.00 48.19 87 ALA A C 1
ATOM 627 O O . ALA A 1 87 ? 12.944 -9.963 -30.719 1.00 48.19 87 ALA A O 1
ATOM 628 N N . GLY A 1 88 ? 11.469 -8.909 -29.400 1.00 42.97 88 GLY A N 1
ATOM 629 C CA . GLY A 1 88 ? 10.352 -9.827 -29.667 1.00 42.97 88 GLY A CA 1
ATOM 630 C C . GLY A 1 88 ? 9.555 -9.520 -30.940 1.00 42.97 88 GLY A C 1
ATOM 631 O O . GLY A 1 88 ? 8.839 -10.386 -31.429 1.00 42.97 88 GLY A O 1
ATOM 632 N N . LEU A 1 89 ? 9.692 -8.313 -31.505 1.00 47.12 89 LEU A N 1
ATOM 633 C CA . LEU A 1 89 ? 8.911 -7.866 -32.669 1.00 47.12 89 LEU A CA 1
ATOM 634 C C . LEU A 1 89 ? 9.661 -7.972 -34.014 1.00 47.12 89 LEU A C 1
ATOM 636 O O . LEU A 1 89 ? 9.180 -7.463 -35.023 1.00 47.12 89 LEU A O 1
ATOM 640 N N . ARG A 1 90 ? 10.848 -8.599 -34.053 1.00 52.91 90 ARG A N 1
ATOM 641 C CA . ARG A 1 90 ? 11.677 -8.730 -35.275 1.00 52.91 90 ARG A CA 1
ATOM 642 C C . ARG A 1 90 ? 11.789 -10.148 -35.844 1.00 52.91 90 ARG A C 1
ATOM 644 O O . ARG A 1 90 ? 12.607 -10.374 -36.726 1.00 52.91 90 ARG A O 1
ATOM 651 N N . MET A 1 91 ? 10.963 -11.090 -35.395 1.00 49.47 91 MET A N 1
ATOM 652 C CA . MET A 1 91 ? 10.968 -12.471 -35.904 1.00 49.47 91 MET A CA 1
ATOM 653 C C . MET A 1 91 ? 9.556 -12.908 -36.319 1.00 49.47 91 MET A C 1
ATOM 655 O O . MET A 1 91 ? 9.033 -13.895 -35.822 1.00 49.47 91 MET A O 1
ATOM 659 N N . SER A 1 92 ? 8.913 -12.144 -37.207 1.00 50.78 92 SER A N 1
ATOM 660 C CA . SER A 1 92 ? 7.767 -12.626 -37.995 1.00 50.78 92 SER A CA 1
ATOM 661 C C . SER A 1 92 ? 7.546 -11.775 -39.252 1.00 50.78 92 SER A C 1
ATOM 663 O O . SER A 1 92 ? 6.449 -11.282 -39.503 1.00 50.78 92 SER A O 1
ATOM 665 N N . VAL A 1 93 ? 8.590 -11.611 -40.064 1.00 49.12 93 VAL A N 1
ATOM 666 C CA . VAL A 1 93 ? 8.394 -11.464 -41.512 1.00 49.12 93 VAL A CA 1
ATOM 667 C C . VAL A 1 93 ? 9.045 -12.685 -42.135 1.00 49.12 93 VAL A C 1
ATOM 669 O O . VAL A 1 93 ? 10.235 -12.704 -42.435 1.00 49.12 93 VAL A O 1
ATOM 672 N N . GLY A 1 94 ? 8.261 -13.757 -42.181 1.00 46.91 94 GLY A N 1
ATOM 673 C CA . GLY A 1 94 ? 8.526 -14.862 -43.076 1.00 46.91 94 GLY A CA 1
ATOM 674 C C . GLY A 1 94 ? 8.118 -14.475 -44.494 1.00 46.91 94 GLY A C 1
ATOM 675 O O . GLY A 1 94 ? 7.102 -13.813 -44.682 1.00 46.91 94 GLY A O 1
ATOM 676 N N . ASN A 1 95 ? 8.909 -14.986 -45.433 1.00 43.50 95 ASN A N 1
ATOM 677 C CA . ASN A 1 95 ? 8.443 -15.594 -46.672 1.00 43.50 95 ASN A CA 1
ATOM 678 C C . ASN A 1 95 ? 7.834 -14.670 -47.740 1.00 43.50 95 ASN A C 1
ATOM 680 O O . ASN A 1 95 ? 6.624 -14.476 -47.770 1.00 43.50 95 ASN A O 1
ATOM 684 N N . ASP A 1 96 ? 8.686 -14.230 -48.668 1.00 46.75 96 ASP A N 1
ATOM 685 C CA . ASP A 1 96 ? 8.581 -14.606 -50.090 1.00 46.75 96 ASP A CA 1
ATOM 686 C C . ASP A 1 96 ? 9.969 -14.588 -50.755 1.00 46.75 96 ASP A C 1
ATOM 688 O O . ASP A 1 96 ? 10.767 -13.672 -50.440 1.00 46.75 96 ASP A O 1
#

Radius of gyration: 19.95 Å; chains: 1; bounding box: 47×26×66 Å